Protein AF-A0A8X6KD76-F1 (afdb_monomer_lite)

Sequence (137 aa):
MDTLKSLRIKLSDIRNEYYEVVVNDSDLEPLELEILDLADDCEDIQVIKNIISKIDLKNNDVTSCGNSFNNIKLSRFNGSYHDWFNFKEQFISLIDSNDSLTDSQKLYYLKSTLTGIAKDVITIDDSYTSLFESLKK

Organism: Trichonephila clavata (NCBI:txid2740835)

Structure (mmCIF, N/CA/C/O backbone):
data_AF-A0A8X6KD76-F1
#
_entry.id   AF-A0A8X6KD76-F1
#
loop_
_atom_site.group_PDB
_atom_site.id
_atom_site.type_symbol
_atom_site.label_atom_id
_atom_site.label_alt_id
_atom_site.label_comp_id
_atom_site.label_asym_id
_atom_site.label_entity_id
_atom_site.label_seq_id
_atom_site.pdbx_PDB_ins_code
_atom_site.Cartn_x
_atom_site.Cartn_y
_atom_site.Cartn_z
_atom_site.occupancy
_atom_site.B_iso_or_equiv
_atom_site.auth_seq_id
_atom_site.auth_comp_id
_atom_site.auth_asym_id
_atom_site.auth_atom_id
_atom_site.pdbx_PDB_model_num
ATOM 1 N N . MET A 1 1 ? 45.458 -9.965 -16.831 1.00 59.38 1 MET A N 1
ATOM 2 C CA . MET A 1 1 ? 44.133 -9.633 -17.412 1.00 59.38 1 MET A CA 1
ATOM 3 C C . MET A 1 1 ? 43.092 -10.711 -17.078 1.00 59.38 1 MET A C 1
ATOM 5 O O . MET A 1 1 ? 41.900 -10.428 -17.061 1.00 59.38 1 MET A O 1
ATOM 9 N N . ASP A 1 2 ? 43.534 -11.932 -16.772 1.00 73.06 2 ASP A N 1
ATOM 10 C CA . ASP A 1 2 ? 42.686 -13.125 -16.617 1.00 73.06 2 ASP A CA 1
ATOM 11 C C . ASP A 1 2 ? 41.900 -13.183 -15.304 1.00 73.06 2 ASP A C 1
ATOM 13 O O . ASP A 1 2 ? 40.806 -13.736 -15.258 1.00 73.06 2 ASP A O 1
ATOM 17 N N . THR A 1 3 ? 42.392 -12.527 -14.253 1.00 84.19 3 THR A N 1
ATOM 18 C CA . THR A 1 3 ? 41.715 -12.447 -12.950 1.00 84.19 3 THR A CA 1
ATOM 19 C C . THR A 1 3 ? 40.410 -11.657 -13.017 1.00 84.19 3 THR A C 1
ATOM 21 O O . THR A 1 3 ? 39.410 -12.082 -12.453 1.00 84.19 3 THR A O 1
ATOM 24 N N . LEU A 1 4 ? 40.387 -10.550 -13.763 1.00 81.12 4 LEU A N 1
ATOM 25 C CA . LEU A 1 4 ? 39.195 -9.720 -13.977 1.00 81.12 4 LEU A CA 1
ATOM 26 C C . LEU A 1 4 ? 38.137 -10.440 -14.817 1.00 81.12 4 LEU A C 1
ATOM 28 O O . LEU A 1 4 ? 36.948 -10.367 -14.514 1.00 81.12 4 LEU A O 1
ATOM 32 N N . LYS A 1 5 ? 38.569 -11.174 -15.849 1.00 84.38 5 LYS A N 1
ATOM 33 C CA . LYS A 1 5 ? 37.673 -12.022 -16.648 1.00 84.38 5 LYS A CA 1
ATOM 34 C C . LYS A 1 5 ? 37.091 -13.152 -15.799 1.00 84.38 5 LYS A C 1
ATOM 36 O O . LYS A 1 5 ? 35.888 -13.372 -15.843 1.00 84.38 5 LYS A O 1
ATOM 41 N N . SER A 1 6 ? 37.920 -13.801 -14.979 1.00 84.56 6 SER A N 1
ATOM 42 C CA . SER A 1 6 ? 37.476 -14.852 -14.058 1.00 84.56 6 SER A CA 1
ATOM 43 C C . SER A 1 6 ? 36.507 -14.318 -13.000 1.00 84.56 6 SER A C 1
ATOM 45 O O . SER A 1 6 ? 35.489 -14.949 -12.734 1.00 84.56 6 SER A O 1
ATOM 47 N N . LEU A 1 7 ? 36.761 -13.123 -12.454 1.00 89.56 7 LEU A N 1
ATOM 48 C CA . LEU A 1 7 ? 35.858 -12.472 -11.506 1.00 89.56 7 LEU A CA 1
ATOM 49 C C . LEU A 1 7 ? 34.509 -12.132 -12.154 1.00 89.56 7 LEU A C 1
ATOM 51 O O . LEU A 1 7 ? 33.468 -12.351 -11.549 1.00 89.56 7 LEU A O 1
ATOM 55 N N . ARG A 1 8 ? 34.515 -11.640 -13.400 1.00 88.12 8 ARG A N 1
ATOM 56 C CA . ARG A 1 8 ? 33.290 -11.310 -14.141 1.00 88.12 8 ARG A CA 1
ATOM 57 C C . ARG A 1 8 ? 32.425 -12.538 -14.410 1.00 88.12 8 ARG A C 1
ATOM 59 O O . ARG A 1 8 ? 31.207 -12.438 -14.326 1.00 88.12 8 ARG A O 1
ATOM 66 N N . ILE A 1 9 ? 33.055 -13.667 -14.726 1.00 91.31 9 ILE A N 1
ATOM 67 C CA . ILE A 1 9 ? 32.366 -14.947 -14.917 1.00 91.31 9 ILE A CA 1
ATOM 68 C C . ILE A 1 9 ? 31.749 -15.389 -13.588 1.00 91.31 9 ILE A C 1
ATOM 70 O O . ILE A 1 9 ? 30.537 -15.525 -13.516 1.00 91.31 9 ILE A O 1
ATOM 74 N N . LYS A 1 10 ? 32.539 -15.431 -12.506 1.00 92.50 10 LYS A N 1
ATOM 75 C CA . LYS A 1 10 ? 32.039 -15.788 -11.166 1.00 92.50 10 LYS A CA 1
ATOM 76 C C . LYS A 1 10 ? 30.888 -14.897 -10.693 1.00 92.50 10 LYS A C 1
ATOM 78 O O . LYS A 1 10 ? 29.940 -15.393 -10.103 1.00 92.50 10 LYS A O 1
ATOM 83 N N . LEU A 1 11 ? 30.947 -13.592 -10.960 1.00 88.69 11 LEU A N 1
ATOM 84 C CA . LEU A 1 11 ? 29.856 -12.666 -10.638 1.00 88.69 11 LEU A CA 1
ATOM 85 C C . LEU A 1 11 ? 28.606 -12.917 -11.488 1.00 88.69 11 LEU A C 1
ATOM 87 O O . LEU A 1 11 ? 27.498 -12.759 -10.989 1.00 88.69 11 LEU A O 1
ATOM 91 N N . SER A 1 12 ? 28.768 -13.298 -12.757 1.00 81.69 12 SER A N 1
ATOM 92 C CA . SER A 1 12 ? 27.639 -13.670 -13.614 1.00 81.69 12 SER A CA 1
ATOM 93 C C . SER A 1 12 ? 26.988 -14.968 -13.148 1.00 81.69 12 SER A C 1
ATOM 95 O O . SER A 1 12 ? 25.765 -15.058 -13.172 1.00 81.69 12 SER A O 1
ATOM 97 N N . ASP A 1 13 ? 27.794 -15.933 -12.710 1.00 88.25 13 ASP A N 1
ATOM 98 C CA . ASP A 1 13 ? 27.322 -17.226 -12.222 1.00 88.25 13 ASP A CA 1
ATOM 99 C C . ASP A 1 13 ? 26.544 -17.052 -10.911 1.00 88.25 13 ASP A C 1
ATOM 101 O O . ASP A 1 13 ? 25.395 -17.471 -10.834 1.00 88.25 13 ASP A O 1
ATOM 105 N N . ILE A 1 14 ? 27.101 -16.314 -9.940 1.00 86.38 14 ILE A N 1
ATOM 106 C CA . ILE A 1 14 ? 26.426 -15.996 -8.666 1.00 86.38 14 ILE A CA 1
ATOM 107 C C . ILE A 1 14 ? 25.131 -15.216 -8.903 1.00 86.38 14 ILE A C 1
ATOM 109 O O . ILE A 1 14 ? 24.117 -15.467 -8.261 1.00 86.38 14 ILE A O 1
ATOM 113 N N . ARG A 1 15 ? 25.145 -14.248 -9.827 1.00 80.44 15 ARG A N 1
ATOM 114 C CA . ARG A 1 15 ? 23.943 -13.479 -10.162 1.00 80.44 15 ARG A CA 1
ATOM 115 C C . ARG A 1 15 ? 22.849 -14.390 -10.717 1.00 80.44 15 ARG A C 1
ATOM 117 O O . ARG A 1 15 ? 21.693 -14.223 -10.356 1.00 80.44 15 ARG A O 1
ATOM 124 N N . ASN A 1 16 ? 23.203 -15.318 -11.600 1.00 77.62 16 ASN A N 1
ATOM 125 C CA . ASN A 1 16 ? 22.235 -16.250 -12.168 1.00 77.62 16 ASN A CA 1
ATOM 126 C C . ASN A 1 16 ? 21.720 -17.232 -11.106 1.00 77.62 16 ASN A C 1
ATOM 128 O O . ASN A 1 16 ? 20.524 -17.480 -11.062 1.00 77.62 16 ASN A O 1
ATOM 132 N N . GLU A 1 17 ? 22.587 -17.709 -10.212 1.00 79.19 17 GLU A N 1
ATOM 133 C CA . GLU A 1 17 ? 22.210 -18.540 -9.063 1.00 79.19 17 GLU A CA 1
ATOM 134 C C . GLU A 1 17 ? 21.237 -17.809 -8.123 1.00 79.19 17 GLU A C 1
ATOM 136 O O . GLU A 1 17 ? 20.232 -18.381 -7.717 1.00 79.19 17 GLU A O 1
ATOM 141 N N . TYR A 1 18 ? 21.461 -16.520 -7.850 1.00 68.25 18 TYR A N 1
ATOM 142 C CA . TYR A 1 18 ? 20.531 -15.691 -7.077 1.00 68.25 18 TYR A CA 1
ATOM 143 C C . TYR A 1 18 ? 19.152 -15.582 -7.746 1.00 68.25 18 TYR A C 1
ATOM 145 O O . TYR A 1 18 ? 18.136 -15.717 -7.071 1.00 68.25 18 TYR A O 1
ATOM 153 N N . TYR A 1 19 ? 19.096 -15.377 -9.067 1.00 60.91 19 TYR A N 1
ATOM 154 C CA . TYR A 1 19 ? 17.817 -15.311 -9.782 1.00 60.91 19 TYR A CA 1
ATOM 155 C C . TYR A 1 19 ? 17.102 -16.664 -9.838 1.00 60.91 19 TYR A C 1
ATOM 157 O O . TYR A 1 19 ? 15.888 -16.698 -9.701 1.00 60.91 19 TYR A O 1
ATOM 165 N N . GLU A 1 20 ? 17.828 -17.772 -9.983 1.00 60.75 20 GLU A N 1
ATOM 166 C CA . GLU A 1 20 ? 17.245 -19.118 -9.921 1.00 60.75 20 GLU A CA 1
ATOM 167 C C . GLU A 1 20 ? 16.693 -19.425 -8.518 1.00 60.75 20 GLU A C 1
ATOM 169 O O . GLU A 1 20 ? 15.599 -19.964 -8.401 1.00 60.75 20 GLU A O 1
ATOM 174 N N . VAL A 1 21 ? 17.391 -19.044 -7.442 1.00 60.78 21 VAL A N 1
ATOM 175 C CA . VAL A 1 21 ? 16.929 -19.280 -6.060 1.00 60.78 21 VAL A CA 1
ATOM 176 C C . VAL A 1 21 ? 15.710 -18.424 -5.703 1.00 60.78 21 VAL A C 1
ATOM 178 O O . VAL A 1 21 ? 14.801 -18.923 -5.056 1.00 60.78 21 VAL A O 1
ATOM 181 N N . VAL A 1 22 ? 15.647 -17.165 -6.150 1.00 58.12 22 VAL A N 1
ATOM 182 C CA . VAL A 1 22 ? 14.508 -16.267 -5.865 1.00 58.12 22 VAL A CA 1
ATOM 183 C C . VAL A 1 22 ? 13.262 -16.623 -6.689 1.00 58.12 22 VAL A C 1
ATOM 185 O O . VAL A 1 22 ? 12.149 -16.327 -6.268 1.00 58.12 22 VAL A O 1
ATOM 188 N N . VAL A 1 23 ? 13.425 -17.255 -7.857 1.00 55.75 23 VAL A N 1
ATOM 189 C CA . VAL A 1 23 ? 12.306 -17.619 -8.749 1.00 55.75 23 VAL A CA 1
ATOM 190 C C . VAL A 1 23 ? 11.763 -19.030 -8.470 1.00 55.75 23 VAL A C 1
ATOM 192 O O . VAL A 1 23 ? 10.623 -19.314 -8.818 1.00 55.75 23 VAL A O 1
ATOM 195 N N . ASN A 1 24 ? 12.533 -19.909 -7.817 1.00 50.16 24 ASN A N 1
ATOM 196 C CA . ASN A 1 24 ? 12.141 -21.300 -7.549 1.00 50.16 24 ASN A CA 1
ATOM 197 C C . ASN A 1 24 ? 11.609 -21.566 -6.127 1.00 50.16 24 ASN A C 1
ATOM 199 O O . ASN A 1 24 ? 11.528 -22.734 -5.739 1.00 50.16 24 ASN A O 1
ATOM 203 N N . ASP A 1 25 ? 11.179 -20.554 -5.366 1.00 56.06 25 ASP A N 1
ATOM 204 C CA . ASP A 1 25 ? 10.256 -20.804 -4.250 1.00 56.06 25 ASP A CA 1
ATOM 205 C C . ASP A 1 25 ? 8.898 -21.234 -4.847 1.00 56.06 25 ASP A C 1
ATOM 207 O O . ASP A 1 25 ? 7.931 -20.481 -4.883 1.00 56.06 25 ASP A O 1
ATOM 211 N N . SER A 1 26 ? 8.814 -22.475 -5.348 1.00 56.78 26 SER A N 1
ATOM 212 C CA . SER A 1 26 ? 7.565 -23.127 -5.784 1.00 56.78 26 SER A CA 1
ATOM 213 C C . SER A 1 26 ? 6.515 -23.187 -4.669 1.00 56.78 26 SER A C 1
ATOM 215 O O . SER A 1 26 ? 5.353 -23.479 -4.935 1.00 56.78 26 SER A O 1
ATOM 217 N N . ASP A 1 27 ? 6.918 -22.894 -3.434 1.00 57.62 27 ASP A N 1
ATOM 218 C CA . ASP A 1 27 ? 6.046 -22.768 -2.273 1.00 57.62 27 ASP A CA 1
ATOM 219 C C . ASP A 1 27 ? 5.387 -21.377 -2.171 1.00 57.62 27 ASP A C 1
ATOM 221 O O . ASP A 1 27 ? 4.404 -21.230 -1.448 1.00 57.62 27 ASP A O 1
ATOM 225 N N . LEU A 1 28 ? 5.867 -20.365 -2.908 1.00 59.66 28 LEU A N 1
ATOM 226 C CA . LEU A 1 28 ? 5.324 -19.002 -2.879 1.00 59.66 28 LEU A CA 1
ATOM 227 C C . LEU A 1 28 ? 4.099 -18.826 -3.778 1.00 59.66 28 LEU A C 1
ATOM 229 O O . LEU A 1 28 ? 3.147 -18.190 -3.347 1.00 59.66 28 LEU A O 1
ATOM 233 N N . GLU A 1 29 ? 4.075 -19.403 -4.984 1.00 61.94 29 GLU A N 1
ATOM 234 C CA . GLU A 1 29 ? 2.907 -19.313 -5.884 1.00 61.94 29 GLU A CA 1
ATOM 235 C C . GLU A 1 29 ? 1.604 -19.838 -5.234 1.00 61.94 29 GLU A C 1
ATOM 237 O O . GLU A 1 29 ? 0.574 -19.165 -5.330 1.00 61.94 29 GLU A O 1
ATOM 242 N N . PRO A 1 30 ? 1.605 -20.988 -4.524 1.00 69.88 30 PRO A N 1
ATOM 243 C CA . PRO A 1 30 ? 0.433 -21.462 -3.790 1.00 69.88 30 PRO A CA 1
ATOM 244 C C . PRO A 1 30 ? 0.045 -20.545 -2.626 1.00 69.88 30 PRO A C 1
ATOM 246 O O . PRO A 1 30 ? -1.141 -20.324 -2.401 1.00 69.88 30 PRO A O 1
ATOM 249 N N . LEU A 1 31 ? 1.030 -19.994 -1.908 1.00 71.62 31 LEU A N 1
ATOM 250 C CA . LEU A 1 31 ? 0.804 -19.044 -0.815 1.00 71.62 31 LEU A CA 1
ATOM 251 C C . LEU A 1 31 ? 0.271 -17.699 -1.329 1.00 71.62 31 LEU A C 1
ATOM 253 O O . LEU A 1 31 ? -0.556 -17.086 -0.667 1.00 71.62 31 LEU A O 1
ATOM 257 N N . GLU A 1 32 ? 0.699 -17.238 -2.505 1.00 67.44 32 GLU A N 1
ATOM 258 C CA . GLU A 1 32 ? 0.174 -16.032 -3.151 1.00 67.44 32 GLU A CA 1
ATOM 259 C C . GLU A 1 32 ? -1.287 -16.214 -3.573 1.00 67.44 32 GLU A C 1
ATOM 261 O O . GLU A 1 32 ? -2.093 -15.301 -3.381 1.00 67.44 32 GLU A O 1
ATOM 266 N N . LEU A 1 33 ? -1.646 -17.397 -4.085 1.00 70.12 33 LEU A N 1
ATOM 267 C CA . LEU A 1 33 ? -3.037 -17.762 -4.362 1.00 70.12 33 LEU A CA 1
ATOM 268 C C . LEU A 1 33 ? -3.868 -17.873 -3.073 1.00 70.12 33 LEU A C 1
ATOM 270 O O . LEU A 1 33 ? -4.978 -17.353 -3.028 1.00 70.12 33 LEU A O 1
ATOM 274 N N . GLU A 1 34 ? -3.322 -18.454 -2.002 1.00 76.88 34 GLU A N 1
ATOM 275 C CA . GLU A 1 34 ? -3.988 -18.523 -0.693 1.00 76.88 34 GLU A CA 1
ATOM 276 C C . GLU A 1 34 ? -4.182 -17.128 -0.072 1.00 76.88 34 GLU A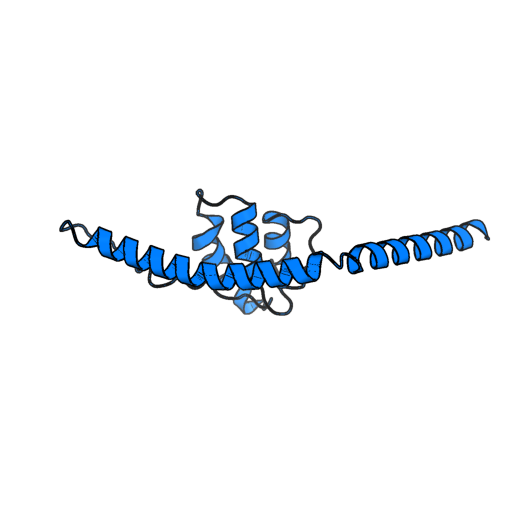 C 1
ATOM 278 O O . GLU A 1 34 ? -5.233 -16.835 0.491 1.00 76.88 34 GLU A O 1
ATOM 283 N N . ILE A 1 35 ? -3.209 -16.224 -0.223 1.00 78.12 35 ILE A N 1
ATOM 284 C CA . ILE A 1 35 ? -3.325 -14.822 0.205 1.00 78.12 35 ILE A CA 1
ATOM 285 C C . ILE A 1 35 ? -4.399 -14.085 -0.606 1.00 78.12 35 ILE A C 1
ATOM 287 O O . ILE A 1 35 ? -5.116 -13.263 -0.036 1.00 78.12 35 ILE A O 1
ATOM 291 N N . LEU A 1 36 ? -4.520 -14.359 -1.910 1.00 68.69 36 LEU A N 1
ATOM 292 C CA . LEU A 1 36 ? -5.566 -13.793 -2.768 1.00 68.69 36 LEU A CA 1
ATOM 293 C C . LEU A 1 36 ? -6.963 -14.264 -2.342 1.00 68.69 36 LEU A C 1
ATOM 295 O O . LEU A 1 36 ? -7.843 -13.426 -2.153 1.00 68.69 36 LEU A O 1
ATOM 299 N N . ASP A 1 37 ? -7.139 -15.564 -2.109 1.00 74.44 37 ASP A N 1
ATOM 300 C CA . ASP A 1 37 ? -8.417 -16.135 -1.669 1.00 74.44 37 ASP A CA 1
ATOM 301 C C . ASP A 1 37 ? -8.806 -15.632 -0.260 1.00 74.44 37 ASP A C 1
ATOM 303 O O . ASP A 1 37 ? -9.947 -15.235 -0.022 1.00 74.44 37 ASP A O 1
ATOM 307 N N . LEU A 1 38 ? -7.845 -15.542 0.670 1.00 73.56 38 LEU A N 1
ATOM 308 C CA . LEU A 1 38 ? -8.065 -14.972 2.009 1.00 73.56 38 LEU A CA 1
ATOM 309 C C . LEU A 1 38 ? -8.358 -13.462 1.981 1.00 73.56 38 LEU A C 1
ATOM 311 O O . LEU A 1 38 ? -9.024 -12.942 2.884 1.00 73.56 38 LEU A O 1
ATOM 315 N N . ALA A 1 39 ? -7.840 -12.733 0.989 1.00 69.88 39 ALA A N 1
ATOM 316 C CA . ALA A 1 39 ? -8.123 -11.311 0.820 1.00 69.88 39 ALA A CA 1
ATOM 317 C C . ALA A 1 39 ? -9.564 -11.074 0.344 1.00 69.88 39 ALA A C 1
ATOM 319 O O . ALA A 1 39 ? -10.206 -10.149 0.849 1.00 69.88 39 ALA A O 1
ATOM 320 N N . ASP A 1 40 ? -10.080 -11.925 -0.547 1.00 66.25 40 ASP A N 1
ATOM 321 C CA . ASP A 1 40 ? -11.475 -11.878 -1.000 1.00 66.25 40 ASP A CA 1
ATOM 322 C C . ASP A 1 40 ? -12.452 -12.166 0.160 1.00 66.25 40 ASP A C 1
ATOM 324 O O . ASP A 1 40 ? -13.408 -11.412 0.359 1.00 66.25 40 ASP A O 1
ATOM 328 N N . ASP A 1 41 ? -12.156 -13.145 1.025 1.00 65.25 41 ASP A N 1
ATOM 329 C CA . ASP A 1 41 ? -12.947 -13.422 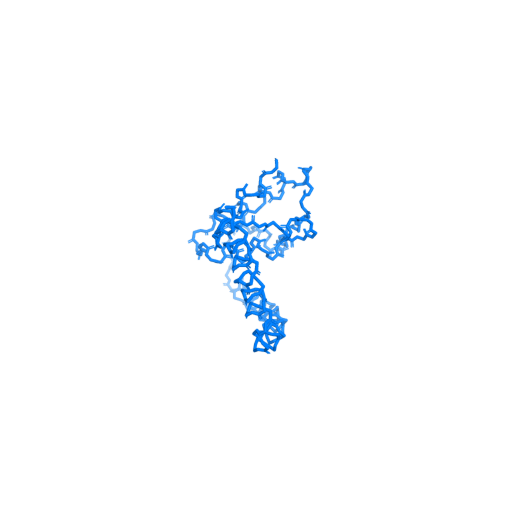2.240 1.00 65.25 41 ASP A CA 1
ATOM 330 C C . ASP A 1 41 ? -12.910 -12.261 3.266 1.00 65.25 41 ASP A C 1
ATOM 332 O O . ASP A 1 41 ? -13.846 -12.047 4.048 1.00 65.25 41 ASP A O 1
ATOM 336 N N . CYS A 1 42 ? -11.834 -11.465 3.285 1.00 73.31 42 CYS A N 1
ATOM 337 C CA . CYS A 1 42 ? -11.687 -10.319 4.188 1.00 73.31 42 CYS A CA 1
ATOM 338 C C . CYS A 1 42 ? -12.602 -9.139 3.805 1.00 73.31 42 CYS A C 1
ATOM 340 O O . CYS A 1 42 ? -13.040 -8.385 4.684 1.00 73.31 42 CYS A O 1
ATOM 342 N N . GLU A 1 43 ? -12.941 -8.989 2.521 1.00 70.75 43 GLU A N 1
ATOM 343 C CA . GLU A 1 43 ? -13.883 -7.972 2.032 1.00 70.75 43 GLU A CA 1
ATOM 344 C C . GLU A 1 43 ? -15.274 -8.181 2.666 1.00 70.75 43 GLU A C 1
ATOM 346 O O . GLU A 1 43 ? -15.873 -7.241 3.203 1.00 70.75 43 GLU A O 1
ATOM 351 N N . ASP A 1 44 ? -15.740 -9.433 2.727 1.00 73.62 44 ASP A N 1
ATOM 352 C CA . ASP A 1 44 ? -17.003 -9.807 3.373 1.00 73.62 44 ASP A CA 1
ATOM 353 C C . ASP A 1 44 ? -16.983 -9.526 4.885 1.00 73.62 44 ASP A C 1
ATOM 355 O O . ASP A 1 44 ? -17.956 -9.014 5.453 1.00 73.62 44 ASP A O 1
ATOM 359 N N . ILE A 1 45 ? -15.848 -9.759 5.554 1.00 77.62 45 ILE A N 1
ATOM 360 C CA . ILE A 1 45 ? -15.663 -9.421 6.974 1.00 77.62 45 ILE A CA 1
ATOM 361 C C . ILE A 1 45 ? -15.762 -7.902 7.201 1.00 77.62 45 ILE A C 1
ATOM 363 O O . ILE A 1 45 ? -16.382 -7.469 8.179 1.00 77.62 45 ILE A O 1
ATOM 367 N N . GLN A 1 46 ? -15.206 -7.071 6.310 1.00 67.19 46 GLN A N 1
ATOM 368 C CA . GLN A 1 46 ? -15.333 -5.606 6.393 1.00 67.19 46 GLN A CA 1
ATOM 369 C C . GLN A 1 46 ? -16.785 -5.149 6.213 1.00 67.19 46 GLN A C 1
ATOM 371 O O . GLN A 1 46 ? -17.252 -4.257 6.932 1.00 67.19 46 GLN A O 1
ATOM 376 N N . VAL A 1 47 ? -17.528 -5.786 5.304 1.00 77.25 47 VAL A N 1
ATOM 377 C CA . VAL A 1 47 ? -18.962 -5.533 5.109 1.00 77.25 47 VAL A CA 1
ATOM 378 C C . VAL A 1 47 ? -19.747 -5.880 6.374 1.00 77.25 47 VAL A C 1
ATOM 380 O O . VAL A 1 47 ? -20.521 -5.049 6.858 1.00 77.25 47 VAL A O 1
ATOM 383 N N . ILE A 1 48 ? -19.507 -7.053 6.966 1.00 80.62 48 ILE A N 1
ATOM 384 C CA . ILE A 1 48 ? -20.157 -7.489 8.211 1.00 80.62 48 ILE A CA 1
ATOM 385 C C . ILE A 1 48 ? -19.823 -6.535 9.362 1.00 80.62 48 ILE A C 1
ATOM 387 O O . ILE A 1 48 ? -20.721 -6.092 10.078 1.00 80.62 48 ILE A O 1
ATOM 391 N N . LYS A 1 49 ? -18.555 -6.139 9.508 1.00 78.31 49 LYS A N 1
ATOM 392 C CA . LYS A 1 49 ? -18.110 -5.174 10.522 1.00 78.31 49 LYS A CA 1
ATOM 393 C C . LYS A 1 49 ? -18.815 -3.820 10.386 1.00 78.31 49 LYS A C 1
ATOM 395 O O . LYS A 1 49 ? -19.218 -3.239 11.392 1.00 78.31 49 LYS A O 1
ATOM 400 N N . ASN A 1 50 ? -19.014 -3.340 9.157 1.00 72.75 50 ASN A N 1
ATOM 401 C CA . ASN A 1 50 ? -19.746 -2.102 8.873 1.00 72.75 50 ASN A CA 1
ATOM 402 C C . ASN A 1 50 ? -21.257 -2.232 9.144 1.00 72.75 50 ASN A C 1
ATOM 404 O O . ASN A 1 50 ? -21.923 -1.270 9.517 1.00 72.75 50 ASN A O 1
ATOM 408 N N . IL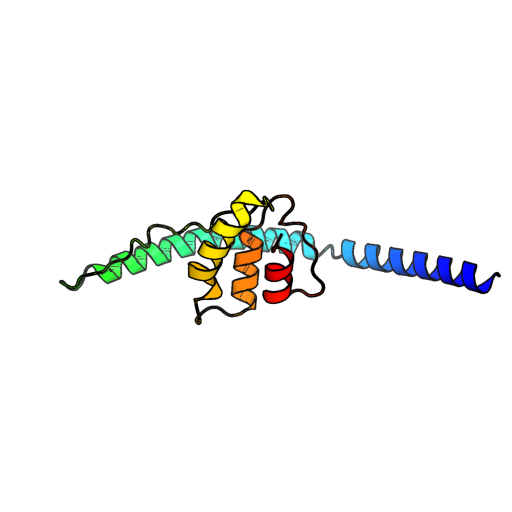E A 1 51 ? -21.829 -3.421 8.957 1.00 81.25 51 ILE A N 1
ATOM 409 C CA . ILE A 1 51 ? -23.226 -3.688 9.316 1.00 81.25 51 ILE A CA 1
ATOM 410 C C . ILE A 1 51 ? -23.383 -3.716 10.843 1.00 81.25 51 ILE A C 1
ATOM 412 O O . ILE A 1 51 ? -24.300 -3.085 11.363 1.00 81.25 51 ILE A O 1
ATOM 416 N N . ILE A 1 52 ? -22.466 -4.367 11.566 1.00 82.12 52 ILE A N 1
ATOM 417 C CA . ILE A 1 52 ? -22.456 -4.414 13.036 1.00 82.12 52 ILE A CA 1
ATOM 418 C C . ILE A 1 52 ? -22.316 -3.004 13.626 1.00 82.12 52 ILE A C 1
ATOM 420 O O . ILE A 1 52 ? -23.101 -2.636 14.497 1.00 82.12 52 ILE A O 1
ATOM 424 N N . SER A 1 53 ? -21.401 -2.177 13.104 1.00 73.19 53 SER A N 1
ATOM 425 C CA . SER A 1 53 ? -21.241 -0.792 13.573 1.00 73.19 53 SER A CA 1
ATOM 426 C C . SER A 1 53 ? -22.497 0.055 13.339 1.00 73.19 53 SER A C 1
ATOM 428 O O . SER A 1 53 ? -22.869 0.857 14.188 1.00 73.19 53 SER A O 1
ATOM 430 N N . LYS A 1 54 ? -23.211 -0.157 12.226 1.00 73.81 54 LYS A N 1
ATOM 431 C CA . LYS A 1 54 ? -24.492 0.516 11.945 1.00 73.81 54 LYS A CA 1
ATOM 432 C C . LYS A 1 54 ? -25.641 0.048 12.839 1.00 73.81 54 LYS A C 1
ATOM 434 O O . LYS A 1 54 ? -26.581 0.814 13.046 1.00 73.81 54 LYS A O 1
ATOM 439 N N . ILE A 1 55 ? -25.597 -1.186 13.338 1.00 76.94 55 ILE A N 1
ATOM 440 C CA . ILE A 1 55 ? -26.597 -1.716 14.274 1.00 76.94 55 ILE A CA 1
ATOM 441 C C . ILE A 1 55 ? -26.382 -1.121 15.673 1.00 76.94 55 ILE A C 1
ATOM 443 O O . ILE A 1 55 ? -27.356 -0.721 16.308 1.00 76.94 55 ILE A O 1
ATOM 447 N N . ASP A 1 56 ? -25.128 -0.974 16.108 1.00 63.84 56 ASP A N 1
ATOM 448 C CA . ASP A 1 56 ? -24.781 -0.424 17.428 1.00 63.84 56 ASP A CA 1
ATOM 449 C C . ASP A 1 56 ? -25.114 1.081 17.565 1.00 63.84 56 ASP A C 1
ATOM 451 O O . ASP A 1 56 ? -25.361 1.589 18.655 1.00 63.84 56 ASP A O 1
ATOM 455 N N . LEU A 1 57 ? -25.214 1.804 16.441 1.00 54.47 57 LEU A N 1
ATOM 456 C CA . LEU A 1 57 ? -25.494 3.248 16.399 1.00 54.47 57 LEU A CA 1
ATOM 457 C C . LEU A 1 57 ? -26.981 3.636 16.511 1.00 54.47 57 LEU A C 1
ATOM 459 O O . LEU A 1 57 ? -27.296 4.823 16.554 1.00 54.47 57 LEU A O 1
ATOM 463 N N . LYS A 1 58 ? -27.922 2.683 16.541 1.00 58.00 58 LYS A N 1
ATOM 464 C CA . LYS A 1 58 ? -29.367 2.995 16.598 1.00 58.00 58 LYS A CA 1
ATOM 465 C C . LYS A 1 58 ? -29.941 3.151 18.009 1.00 58.00 58 LYS A C 1
ATOM 467 O O . LYS A 1 58 ? -31.113 3.497 18.139 1.00 58.00 58 LYS A O 1
ATOM 472 N N . ASN A 1 59 ? -29.124 2.966 19.044 1.00 54.81 59 ASN A N 1
ATOM 473 C CA . ASN A 1 59 ? -29.506 3.177 20.436 1.00 54.81 59 ASN A CA 1
ATOM 474 C C . ASN A 1 59 ? -28.758 4.394 20.994 1.00 54.81 59 ASN A C 1
ATOM 476 O O . ASN A 1 59 ? -27.660 4.241 21.516 1.00 54.81 59 ASN A O 1
ATOM 480 N N . ASN A 1 60 ? -29.373 5.574 20.862 1.00 50.12 60 ASN A N 1
ATOM 481 C CA . ASN A 1 60 ? -29.220 6.815 21.646 1.00 50.12 60 ASN A CA 1
ATOM 482 C C . ASN A 1 60 ? -29.147 8.065 20.754 1.00 50.12 60 ASN A C 1
ATOM 484 O O . ASN A 1 60 ? -28.369 8.167 19.812 1.00 50.12 60 ASN A O 1
ATOM 488 N N . ASP A 1 61 ? -30.035 8.994 21.086 1.00 46.62 61 ASP A N 1
ATOM 489 C CA . ASP A 1 61 ? -30.369 10.229 20.389 1.00 46.62 61 ASP A CA 1
ATOM 490 C C . ASP A 1 61 ? -29.335 11.351 20.635 1.00 46.62 61 ASP A C 1
ATOM 492 O O . ASP A 1 61 ? -28.673 11.378 21.670 1.00 46.62 61 ASP A O 1
ATOM 496 N N . VAL A 1 62 ? -29.279 12.302 19.694 1.00 57.88 62 VAL A N 1
ATOM 497 C CA . VAL A 1 62 ? -28.623 13.627 19.741 1.00 57.88 62 VAL A CA 1
ATOM 498 C C . VAL A 1 62 ? -27.120 13.670 20.072 1.00 57.88 62 VAL A C 1
ATOM 500 O O . VAL A 1 62 ? -26.722 13.656 21.230 1.00 57.88 62 VAL A O 1
ATOM 503 N N . THR A 1 63 ? -26.283 13.922 19.054 1.00 38.72 63 THR A N 1
ATOM 504 C CA . THR A 1 63 ? -25.352 15.077 18.969 1.00 38.72 63 THR A CA 1
ATOM 505 C C . THR A 1 63 ? -24.748 15.150 17.556 1.00 38.72 63 THR A C 1
ATOM 507 O O . THR A 1 63 ? -24.420 14.145 16.936 1.00 38.72 63 THR A O 1
ATOM 510 N N . SER A 1 64 ? -24.664 16.377 17.045 1.00 53.75 64 SER A N 1
ATOM 511 C CA . SER A 1 64 ? -24.071 16.822 15.779 1.00 53.75 64 SER A CA 1
ATOM 512 C C . SER A 1 64 ? -22.710 16.190 15.418 1.00 53.75 64 SER A C 1
ATOM 514 O O . SER A 1 64 ? -21.919 15.872 16.300 1.00 53.75 64 SER A O 1
ATOM 516 N N . CYS A 1 65 ? -22.417 16.176 14.104 1.00 45.72 65 CYS A N 1
ATOM 517 C CA . CYS A 1 65 ? -21.125 15.890 13.442 1.00 45.72 65 CYS A CA 1
ATOM 518 C C . CYS A 1 65 ? -20.828 14.415 13.095 1.00 45.72 65 CYS A C 1
ATOM 520 O O . CYS A 1 65 ? -19.822 13.853 13.513 1.00 45.72 65 CYS A O 1
ATOM 522 N N . GLY A 1 66 ? -21.664 13.791 12.260 1.00 41.38 66 GLY A N 1
ATOM 523 C CA . GLY A 1 66 ? -21.359 12.499 11.636 1.00 41.38 66 GLY A CA 1
ATOM 524 C C . GLY A 1 66 ? -20.725 12.688 10.261 1.00 41.38 66 GLY A C 1
ATOM 525 O O . GLY A 1 66 ? -21.440 12.745 9.261 1.00 41.38 66 GLY A O 1
ATOM 526 N N . ASN A 1 67 ? -19.396 12.809 10.209 1.00 44.12 67 ASN A N 1
ATOM 527 C CA . ASN A 1 67 ? -18.633 12.713 8.966 1.00 44.12 67 ASN A CA 1
ATOM 528 C C . ASN A 1 67 ? -19.105 11.485 8.188 1.00 44.12 67 ASN A C 1
ATOM 530 O O . ASN A 1 67 ? -19.176 10.383 8.731 1.00 44.12 67 ASN A O 1
ATOM 534 N N . SER A 1 68 ? -19.450 11.699 6.922 1.00 41.28 68 SER A N 1
ATOM 535 C CA . SER A 1 68 ? -19.860 10.653 6.001 1.00 41.28 68 SER A CA 1
ATOM 536 C C . SER A 1 68 ? -18.701 9.671 5.800 1.00 41.28 68 SER A C 1
ATOM 538 O O . SER A 1 68 ? -17.928 9.788 4.857 1.00 41.28 68 SER A O 1
ATOM 540 N N . PHE A 1 69 ? -18.577 8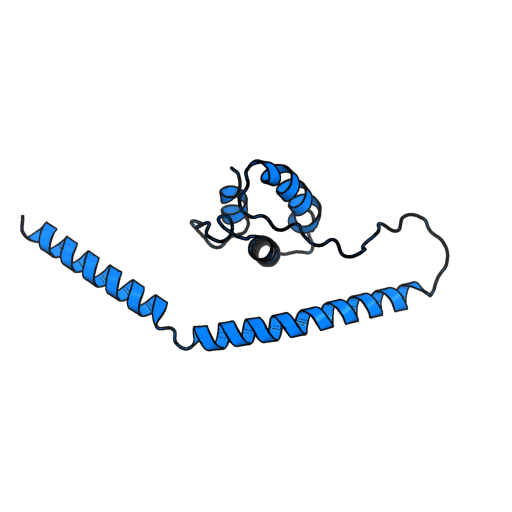.675 6.679 1.00 42.62 69 PHE A N 1
ATOM 541 C CA . PHE A 1 69 ? -17.771 7.474 6.453 1.00 42.62 69 PHE A CA 1
ATOM 542 C C . PHE A 1 69 ? -18.532 6.538 5.499 1.00 42.62 69 PHE A C 1
ATOM 544 O O . PHE A 1 69 ? -18.739 5.351 5.738 1.00 42.62 69 PHE A O 1
ATOM 551 N N . ASN A 1 70 ? -19.003 7.106 4.391 1.00 35.53 70 ASN A N 1
ATOM 552 C CA . ASN A 1 70 ? -19.464 6.354 3.245 1.00 35.53 70 ASN A CA 1
ATOM 553 C C . ASN A 1 70 ? -18.203 5.940 2.493 1.00 35.53 70 ASN A C 1
ATOM 555 O O . ASN A 1 70 ? -17.716 6.723 1.690 1.00 35.53 70 ASN A O 1
ATOM 559 N N . ASN A 1 71 ? -17.666 4.749 2.777 1.00 43.38 71 ASN A N 1
ATOM 560 C CA . ASN A 1 71 ? -16.686 4.061 1.930 1.00 43.38 71 ASN A CA 1
ATOM 561 C C . ASN A 1 71 ? -15.650 5.006 1.298 1.00 43.38 71 ASN A C 1
ATOM 563 O O . ASN A 1 71 ? -15.698 5.235 0.086 1.00 43.38 71 ASN A O 1
ATOM 567 N N . ILE A 1 72 ? -14.746 5.581 2.095 1.00 53.06 72 ILE A N 1
ATOM 568 C CA . ILE A 1 72 ? -13.644 6.372 1.541 1.00 53.06 72 ILE A CA 1
ATOM 569 C C . ILE A 1 72 ? -12.712 5.389 0.821 1.00 53.06 72 ILE A C 1
ATOM 571 O O . ILE A 1 72 ? -11.765 4.863 1.396 1.00 53.06 72 ILE A O 1
ATOM 575 N N . LYS A 1 73 ? -13.049 5.054 -0.428 1.00 58.50 73 LYS A N 1
ATOM 576 C CA . LYS A 1 73 ? -12.201 4.260 -1.309 1.00 58.50 73 LYS A CA 1
ATOM 577 C C . LYS A 1 73 ? -10.944 5.082 -1.530 1.00 58.50 73 LYS A C 1
ATOM 579 O O . LYS A 1 73 ? -11.019 6.157 -2.121 1.00 58.50 73 LYS A O 1
ATOM 584 N N . LEU A 1 74 ? -9.815 4.584 -1.036 1.00 71.38 74 LEU A N 1
ATOM 585 C CA . LEU A 1 74 ? -8.519 5.162 -1.354 1.00 71.38 74 LEU A CA 1
ATOM 586 C C . LEU A 1 74 ? -8.387 5.255 -2.877 1.00 71.38 74 LEU A C 1
ATOM 588 O O . LEU A 1 74 ? -8.590 4.272 -3.597 1.00 71.38 74 LEU A O 1
ATOM 592 N N . SER A 1 75 ? -8.085 6.456 -3.360 1.00 77.69 75 SER A N 1
ATOM 593 C CA . SER A 1 75 ? -7.843 6.692 -4.777 1.00 77.69 75 SER A CA 1
ATOM 594 C C . SER A 1 75 ? -6.644 5.860 -5.226 1.00 77.69 75 SER A C 1
ATOM 596 O O . SER A 1 75 ? -5.598 5.869 -4.579 1.00 77.69 75 SER A O 1
ATOM 598 N N . ARG A 1 76 ? -6.785 5.134 -6.339 1.00 86.94 76 ARG A N 1
ATOM 599 C CA . ARG A 1 76 ? -5.662 4.407 -6.941 1.00 86.94 76 ARG A CA 1
ATOM 600 C C . ARG A 1 76 ? -4.685 5.397 -7.565 1.00 86.94 76 ARG A C 1
ATOM 602 O O . ARG A 1 76 ? -5.107 6.349 -8.219 1.00 86.94 76 ARG A O 1
ATOM 609 N N . PHE A 1 77 ? -3.394 5.137 -7.417 1.00 90.69 77 PHE A N 1
ATOM 610 C CA . PHE A 1 77 ? -2.332 5.939 -8.004 1.00 90.69 77 PHE A CA 1
ATOM 611 C C . PHE A 1 77 ? -1.587 5.133 -9.055 1.00 90.69 77 PHE A C 1
ATOM 613 O O . PHE A 1 77 ? -1.066 4.059 -8.770 1.00 90.69 77 PHE A O 1
ATOM 620 N N . ASN A 1 78 ? -1.539 5.638 -10.283 1.00 87.31 78 ASN A N 1
ATOM 621 C CA . ASN A 1 78 ? -0.865 4.961 -11.389 1.00 87.31 78 ASN A CA 1
ATOM 622 C C . ASN A 1 78 ? 0.554 5.486 -11.657 1.00 87.31 78 ASN A C 1
ATOM 624 O O . ASN A 1 78 ? 1.211 4.986 -12.564 1.00 87.31 78 ASN A O 1
ATOM 628 N N . GLY A 1 79 ? 1.014 6.508 -10.924 1.00 86.69 79 GLY A N 1
ATOM 629 C CA . GLY A 1 79 ? 2.295 7.183 -11.163 1.00 86.69 79 GLY A CA 1
ATOM 630 C C . GLY A 1 79 ? 2.208 8.444 -12.026 1.00 86.69 79 GLY A C 1
ATOM 631 O O . GLY A 1 79 ? 3.249 8.970 -12.435 1.00 86.69 79 GLY A O 1
ATOM 632 N N . SER A 1 80 ? 0.999 8.925 -12.324 1.00 88.25 80 SER A N 1
ATOM 633 C CA . SER A 1 80 ? 0.739 10.197 -13.005 1.00 88.25 80 SER A CA 1
ATOM 634 C C . SER A 1 80 ? 1.169 11.388 -12.147 1.00 88.25 80 SER A C 1
ATOM 636 O O . SER A 1 80 ? 0.756 11.527 -10.999 1.00 88.25 80 SER A O 1
ATOM 638 N N . TYR A 1 81 ? 1.973 12.286 -12.716 1.00 86.31 81 TYR A N 1
ATOM 639 C CA . TYR A 1 81 ? 2.436 13.487 -12.014 1.00 86.31 81 TYR A CA 1
ATOM 640 C C . TYR A 1 81 ? 1.278 14.410 -11.601 1.00 86.31 81 TYR A C 1
ATOM 642 O O . TYR A 1 81 ? 1.281 14.959 -10.504 1.00 86.31 81 TYR A O 1
ATOM 650 N N . HIS A 1 82 ? 0.262 14.554 -12.456 1.00 85.19 82 HIS A N 1
ATOM 651 C CA . HIS A 1 82 ? -0.879 15.437 -12.190 1.00 85.19 82 HIS A CA 1
ATOM 652 C C . HIS A 1 82 ? -1.751 14.948 -11.032 1.00 85.19 82 HIS A C 1
ATOM 654 O O . HIS A 1 82 ? -2.325 15.762 -10.312 1.00 85.19 82 HIS A O 1
ATOM 660 N N . ASP A 1 83 ? -1.793 13.634 -10.815 1.00 83.25 83 ASP A N 1
ATOM 661 C CA . ASP A 1 83 ? -2.632 13.021 -9.785 1.00 83.25 83 ASP A CA 1
ATOM 662 C C . ASP A 1 83 ? -1.891 12.849 -8.451 1.00 83.25 83 ASP A C 1
ATOM 664 O O . ASP A 1 83 ? -2.522 12.585 -7.428 1.00 83.25 83 ASP A O 1
ATOM 668 N N . TRP A 1 84 ? -0.564 13.037 -8.438 1.00 88.00 84 TRP A N 1
ATOM 669 C CA . TRP A 1 84 ? 0.279 12.820 -7.261 1.00 88.00 84 TRP A CA 1
ATOM 670 C C . TRP A 1 84 ? -0.130 13.683 -6.068 1.00 88.00 84 TRP A C 1
ATOM 672 O O . TRP A 1 84 ? -0.294 13.163 -4.969 1.00 88.00 84 TRP A O 1
ATOM 682 N N . PHE A 1 85 ? -0.317 14.991 -6.269 1.00 88.56 85 PHE A N 1
ATOM 683 C CA . PHE A 1 85 ? -0.652 15.906 -5.174 1.00 88.56 85 PHE A CA 1
ATOM 684 C C . PHE A 1 85 ? -1.974 15.516 -4.502 1.00 88.56 85 PHE A C 1
ATOM 686 O O . PHE A 1 85 ? -2.034 15.363 -3.285 1.00 88.56 85 PHE A O 1
ATOM 693 N N . ASN A 1 86 ? -3.001 15.264 -5.315 1.00 87.06 86 ASN A N 1
ATOM 694 C CA . ASN A 1 86 ? -4.321 14.864 -4.841 1.00 87.06 86 ASN A CA 1
ATOM 695 C C . ASN A 1 86 ? -4.288 13.499 -4.135 1.00 87.06 86 ASN A C 1
ATOM 697 O O . ASN A 1 86 ? -4.867 13.340 -3.062 1.00 87.06 86 ASN A O 1
ATOM 701 N N . PHE A 1 87 ? -3.576 12.521 -4.705 1.00 90.50 87 PHE A N 1
ATOM 702 C CA . PHE A 1 87 ? -3.371 11.222 -4.067 1.00 90.50 87 PHE A CA 1
ATOM 703 C C . PHE A 1 87 ? -2.667 11.366 -2.714 1.00 90.50 87 PHE A C 1
ATOM 705 O O . PHE A 1 87 ? -3.141 10.832 -1.715 1.00 90.50 87 PHE A O 1
ATOM 712 N N . LYS A 1 88 ? -1.567 12.123 -2.668 1.00 90.69 88 LYS A N 1
ATOM 713 C CA . LYS A 1 88 ? -0.757 12.329 -1.468 1.00 90.69 88 LYS A CA 1
ATOM 714 C C . LYS A 1 88 ? -1.565 12.970 -0.341 1.00 90.69 88 LYS A C 1
ATOM 716 O O . LYS A 1 88 ? -1.509 12.479 0.781 1.00 90.69 88 LYS A O 1
ATOM 721 N N . GLU A 1 89 ? -2.306 14.044 -0.615 1.00 89.12 89 GLU A N 1
ATOM 722 C CA . GLU A 1 89 ? -3.122 14.712 0.409 1.00 89.12 89 GLU A CA 1
ATOM 723 C C . GLU A 1 89 ? -4.202 13.783 0.974 1.00 89.12 89 GLU A C 1
ATOM 725 O O . GLU A 1 89 ? -4.361 13.687 2.193 1.00 89.12 89 GLU A O 1
ATOM 730 N N . GLN A 1 90 ? -4.891 13.036 0.105 1.00 88.75 90 GLN A N 1
ATOM 731 C CA . GLN A 1 90 ? -5.874 12.043 0.539 1.00 88.75 90 GLN A CA 1
ATOM 732 C C . GLN A 1 90 ? -5.227 10.931 1.371 1.00 88.75 90 GLN A C 1
ATOM 734 O O . GLN A 1 90 ? -5.735 10.584 2.435 1.00 88.75 90 GLN A O 1
ATOM 739 N N . PHE A 1 91 ? -4.092 10.391 0.919 1.00 90.50 91 PHE A N 1
ATOM 740 C CA . PHE A 1 91 ? -3.393 9.314 1.614 1.00 90.50 91 PHE A CA 1
ATOM 741 C C . PHE A 1 91 ? -2.910 9.761 2.999 1.00 90.50 91 PHE A C 1
ATOM 743 O O . PHE A 1 91 ? -3.096 9.043 3.982 1.00 90.50 91 PHE A O 1
ATOM 750 N N . ILE A 1 92 ? -2.370 10.980 3.105 1.00 90.12 92 ILE A N 1
ATOM 751 C CA . ILE A 1 92 ? -1.934 11.539 4.387 1.00 90.12 92 ILE A CA 1
ATOM 752 C C . ILE A 1 92 ? -3.117 11.700 5.339 1.00 90.12 92 ILE A C 1
ATOM 754 O O . ILE A 1 92 ? -3.043 11.269 6.488 1.00 90.12 92 ILE A O 1
ATOM 758 N N . SER A 1 93 ? -4.225 12.278 4.868 1.00 86.88 93 SER A N 1
ATOM 759 C CA . SER A 1 93 ? -5.397 12.530 5.711 1.00 86.88 93 SER A CA 1
ATOM 760 C C . SER A 1 93 ? -6.066 11.251 6.221 1.00 86.88 93 SER A C 1
ATOM 762 O O . SER A 1 93 ? -6.714 11.294 7.265 1.00 86.88 93 SER A O 1
ATOM 764 N N . LEU A 1 94 ? -5.969 10.143 5.482 1.00 85.06 94 LEU A N 1
ATOM 765 C CA . LEU A 1 94 ? -6.693 8.906 5.788 1.00 85.06 94 LEU A CA 1
ATOM 766 C C . LEU A 1 94 ? -5.827 7.854 6.484 1.00 85.06 94 LEU A C 1
ATOM 768 O O . LEU A 1 94 ? -6.328 7.127 7.341 1.00 85.06 94 LEU A O 1
ATOM 772 N N . ILE A 1 95 ? -4.552 7.756 6.103 1.00 87.56 95 ILE A N 1
ATOM 773 C CA . ILE A 1 95 ? -3.660 6.662 6.502 1.00 87.56 95 ILE A CA 1
ATOM 774 C C . ILE A 1 95 ? -2.488 7.180 7.332 1.00 87.56 95 ILE A C 1
ATOM 776 O O . ILE A 1 95 ? -2.255 6.677 8.428 1.00 87.56 95 ILE A O 1
ATOM 780 N N . ASP A 1 96 ? -1.769 8.195 6.848 1.00 86.44 96 ASP A N 1
ATOM 781 C CA . ASP A 1 96 ? -0.565 8.689 7.533 1.00 86.44 96 ASP A CA 1
ATOM 782 C C . ASP A 1 96 ? -0.889 9.336 8.885 1.00 86.44 96 ASP A C 1
ATOM 784 O O . ASP A 1 96 ? -0.240 9.028 9.883 1.00 86.44 96 ASP A O 1
ATOM 788 N N . SER A 1 97 ? -1.955 10.145 8.921 1.00 86.31 97 SER A N 1
ATOM 789 C CA . SER A 1 97 ? -2.447 10.855 10.114 1.00 86.31 97 SER A CA 1
ATOM 790 C C . SER A 1 97 ? -3.137 9.937 11.132 1.00 86.31 97 SER A C 1
ATOM 792 O O . SER A 1 97 ? -3.611 10.406 12.165 1.00 86.31 97 SER A O 1
ATOM 794 N N . ASN A 1 98 ? -3.270 8.643 10.827 1.00 83.94 98 ASN A N 1
ATOM 795 C CA . ASN A 1 98 ? -3.918 7.685 11.706 1.00 83.94 98 ASN A CA 1
ATOM 796 C C . ASN A 1 98 ? -2.878 6.975 12.587 1.00 83.94 98 ASN A C 1
ATOM 798 O O . ASN A 1 98 ? -2.252 6.001 12.168 1.00 83.94 98 ASN A O 1
ATOM 802 N N . ASP A 1 99 ? -2.753 7.434 13.833 1.00 85.50 99 ASP A N 1
ATOM 803 C CA . ASP A 1 99 ? -1.812 6.894 14.827 1.00 85.50 99 ASP A CA 1
ATOM 804 C C . ASP A 1 99 ? -2.130 5.456 15.277 1.00 85.50 99 ASP A C 1
ATOM 806 O O . ASP A 1 99 ? -1.300 4.804 15.908 1.00 85.50 99 ASP A O 1
ATOM 810 N N . SER A 1 100 ? -3.322 4.933 14.964 1.00 85.31 100 SER A N 1
ATOM 811 C CA . SER A 1 100 ? -3.667 3.533 15.255 1.00 85.31 100 SER A CA 1
ATOM 812 C C . SER A 1 100 ? -3.069 2.535 14.258 1.00 85.31 100 SER A C 1
ATOM 814 O O . SER A 1 100 ? -3.098 1.332 14.519 1.00 85.31 100 SER A O 1
ATOM 816 N N . LEU A 1 101 ? -2.538 3.017 13.127 1.00 83.62 101 LEU A N 1
ATOM 817 C CA . LEU A 1 101 ? -1.906 2.185 12.108 1.00 83.62 101 LEU A CA 1
ATOM 818 C C . LEU A 1 101 ? -0.394 2.133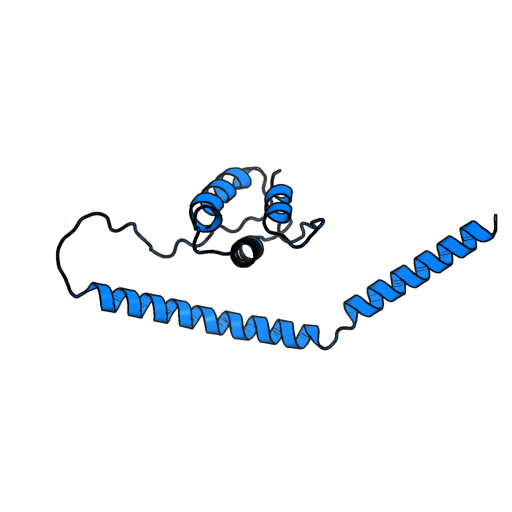 12.310 1.00 83.62 101 LEU A C 1
ATOM 820 O O . LEU A 1 101 ? 0.270 3.163 12.424 1.00 83.62 101 LEU A O 1
ATOM 824 N N . THR A 1 102 ? 0.161 0.926 12.278 1.00 88.94 102 THR A N 1
ATOM 825 C CA . THR A 1 102 ? 1.614 0.724 12.269 1.00 88.94 102 THR A CA 1
ATOM 826 C C . THR A 1 102 ? 2.203 1.027 10.893 1.00 88.94 102 THR A C 1
ATOM 828 O O . THR A 1 102 ? 1.506 0.956 9.878 1.00 88.94 102 THR A O 1
ATOM 831 N N . ASP A 1 103 ? 3.508 1.289 10.825 1.00 88.19 103 ASP A N 1
ATOM 832 C CA . ASP A 1 103 ? 4.198 1.547 9.553 1.00 88.19 103 ASP A CA 1
ATOM 833 C C . ASP A 1 103 ? 4.019 0.409 8.538 1.00 88.19 103 ASP A C 1
ATOM 835 O O . ASP A 1 103 ? 3.818 0.666 7.353 1.00 88.19 103 ASP A O 1
ATOM 839 N N . SER A 1 104 ? 3.998 -0.852 8.987 1.00 88.00 104 SER A N 1
ATOM 840 C CA . SER A 1 104 ? 3.723 -2.006 8.120 1.00 88.00 104 SER A CA 1
ATOM 841 C C . SER A 1 104 ? 2.306 -1.972 7.538 1.00 88.00 104 SER A C 1
ATOM 843 O O . SER A 1 104 ? 2.107 -2.301 6.370 1.00 88.00 104 SER A O 1
ATOM 845 N N . GLN A 1 105 ? 1.312 -1.546 8.323 1.00 85.19 105 GLN A N 1
ATOM 846 C CA . GLN A 1 105 ? -0.064 -1.397 7.844 1.00 85.19 105 GLN A CA 1
ATOM 847 C C . GLN A 1 105 ? -0.179 -0.224 6.867 1.00 85.19 105 GLN A C 1
ATOM 849 O O . GLN A 1 105 ? -0.806 -0.365 5.819 1.00 85.19 105 GLN A O 1
ATOM 854 N N . LYS A 1 106 ? 0.470 0.910 7.159 1.00 87.75 106 LYS A N 1
ATOM 855 C CA . LYS A 1 106 ? 0.538 2.062 6.244 1.00 87.75 106 LYS A CA 1
ATOM 856 C C . LYS A 1 106 ? 1.198 1.677 4.919 1.00 87.75 106 LYS A C 1
ATOM 858 O O . LYS A 1 106 ? 0.678 2.020 3.860 1.00 87.75 106 LYS A O 1
ATOM 863 N N . LEU A 1 107 ? 2.282 0.900 4.968 1.00 89.94 107 LEU A N 1
ATOM 864 C CA . LEU A 1 107 ? 2.945 0.347 3.787 1.00 89.94 107 LEU A CA 1
ATOM 865 C C . LEU A 1 107 ? 2.013 -0.561 2.978 1.00 89.94 107 LEU A C 1
ATOM 867 O O . LEU A 1 107 ? 1.955 -0.434 1.757 1.00 89.94 107 LEU A O 1
ATOM 871 N N . TYR A 1 108 ? 1.269 -1.448 3.639 1.00 88.44 108 TYR A N 1
ATOM 872 C CA . TYR A 1 108 ? 0.302 -2.321 2.974 1.00 88.44 108 TYR A CA 1
ATOM 873 C C . TYR A 1 108 ? -0.782 -1.517 2.240 1.00 88.44 108 TYR A C 1
ATOM 875 O O . TYR A 1 108 ? -1.029 -1.751 1.056 1.00 88.44 108 TYR A O 1
ATOM 883 N N . TYR A 1 109 ? -1.380 -0.521 2.904 1.00 89.75 109 TYR A N 1
ATOM 884 C CA . TYR A 1 109 ? -2.347 0.380 2.269 1.00 89.75 109 TYR A CA 1
ATOM 885 C C . TYR A 1 109 ? -1.734 1.168 1.114 1.00 89.75 109 TYR A C 1
ATOM 887 O O . TYR A 1 109 ? -2.381 1.354 0.089 1.00 89.75 109 TYR A O 1
ATOM 895 N N . LEU A 1 110 ? -0.485 1.616 1.250 1.00 90.75 110 LEU A N 1
ATOM 896 C CA . LEU A 1 110 ? 0.205 2.305 0.170 1.00 90.75 110 LEU A CA 1
ATOM 897 C C . LEU A 1 110 ? 0.312 1.376 -1.038 1.00 90.75 110 LEU A C 1
ATOM 899 O O . LEU A 1 110 ? -0.251 1.699 -2.080 1.00 90.75 110 LEU A O 1
ATOM 903 N N . LYS A 1 111 ? 0.905 0.186 -0.875 1.00 90.12 111 LYS A N 1
ATOM 904 C CA . LYS A 1 111 ? 1.074 -0.816 -1.942 1.00 90.12 111 LYS A CA 1
ATOM 905 C C . LYS A 1 111 ? -0.249 -1.195 -2.622 1.00 90.12 111 LYS A C 1
ATOM 907 O O . LYS A 1 111 ? -0.282 -1.279 -3.847 1.00 90.12 111 LYS A O 1
ATOM 912 N N . SER A 1 112 ? -1.340 -1.363 -1.871 1.00 86.19 112 SER A N 1
ATOM 913 C CA . SER A 1 112 ? -2.649 -1.741 -2.436 1.00 86.19 112 SER A CA 1
ATOM 914 C C . SER A 1 112 ? -3.307 -0.640 -3.280 1.00 86.19 112 SER A C 1
ATOM 916 O O . SER A 1 112 ? -4.148 -0.927 -4.135 1.00 86.19 112 SER A O 1
ATOM 918 N N . THR A 1 113 ? -2.904 0.619 -3.090 1.00 88.44 113 THR A N 1
ATOM 919 C CA . THR A 1 113 ? -3.385 1.755 -3.893 1.00 88.44 113 THR A CA 1
ATOM 920 C C . THR A 1 113 ? -2.551 2.013 -5.145 1.00 88.44 113 THR A C 1
ATOM 922 O O . THR A 1 113 ? -3.022 2.704 -6.052 1.00 88.44 113 THR A O 1
ATOM 925 N N . LEU A 1 114 ? -1.345 1.447 -5.242 1.00 91.19 114 LEU A N 1
ATOM 926 C CA . LEU A 1 114 ? -0.473 1.624 -6.400 1.00 91.19 114 LEU A CA 1
ATOM 927 C C . LEU A 1 114 ? -0.907 0.731 -7.561 1.00 91.19 114 LEU A C 1
ATOM 929 O O . LEU A 1 114 ? -1.240 -0.444 -7.421 1.00 91.19 114 LEU A O 1
ATOM 933 N N . THR A 1 115 ? -0.870 1.305 -8.752 1.00 88.81 115 THR A N 1
ATOM 934 C CA . THR A 1 115 ? -1.215 0.657 -10.016 1.00 88.81 115 THR A CA 1
ATOM 935 C C . THR A 1 115 ? -0.245 1.104 -11.105 1.00 88.81 115 THR A C 1
ATOM 937 O O . THR A 1 115 ? 0.499 2.068 -10.921 1.00 88.81 115 THR A O 1
ATOM 940 N N . GLY A 1 116 ? -0.239 0.416 -12.249 1.00 89.56 116 GLY A N 1
ATOM 941 C CA . GLY A 1 116 ? 0.613 0.779 -13.387 1.00 89.56 116 GLY A CA 1
ATOM 942 C C . GLY A 1 116 ? 2.078 0.984 -12.987 1.00 89.56 116 GLY A C 1
ATOM 943 O O . GLY A 1 116 ? 2.606 0.238 -12.170 1.00 89.56 116 GLY A O 1
ATOM 944 N N . ILE A 1 117 ? 2.698 2.054 -13.496 1.00 87.25 117 ILE A N 1
ATOM 945 C CA . ILE A 1 117 ? 4.121 2.347 -13.257 1.00 87.25 117 ILE A CA 1
ATOM 946 C C . ILE A 1 117 ? 4.451 2.667 -11.793 1.00 87.25 117 ILE A C 1
ATOM 948 O O . ILE A 1 117 ? 5.610 2.585 -11.408 1.00 87.25 117 ILE A O 1
ATOM 952 N N . ALA A 1 118 ? 3.465 3.059 -10.977 1.00 89.31 118 ALA A N 1
ATOM 953 C CA . ALA A 1 118 ? 3.689 3.279 -9.550 1.00 89.31 118 ALA A CA 1
ATOM 954 C C . ALA A 1 118 ? 3.810 1.965 -8.770 1.00 89.31 118 ALA A C 1
ATOM 956 O O . ALA A 1 118 ? 4.461 1.945 -7.731 1.00 89.31 118 ALA A O 1
ATOM 957 N N . LYS A 1 119 ? 3.203 0.877 -9.260 1.00 90.44 119 LYS A N 1
ATOM 958 C CA . LYS A 1 119 ? 3.304 -0.448 -8.634 1.00 90.44 119 LYS A CA 1
ATOM 959 C C . LYS A 1 119 ? 4.700 -1.054 -8.805 1.00 90.44 119 LYS A C 1
ATOM 961 O O . LYS A 1 119 ? 5.158 -1.768 -7.924 1.00 90.44 119 LYS A O 1
ATOM 966 N N . ASP A 1 120 ? 5.377 -0.706 -9.896 1.00 87.88 120 ASP A N 1
ATOM 967 C CA . ASP A 1 120 ? 6.702 -1.227 -10.255 1.00 87.88 120 ASP A CA 1
ATOM 968 C C . ASP A 1 120 ? 7.863 -0.413 -9.644 1.00 87.88 120 ASP A C 1
ATOM 970 O O . ASP A 1 120 ? 9.021 -0.574 -10.032 1.00 87.88 120 ASP A O 1
ATOM 974 N N . VAL A 1 121 ? 7.576 0.507 -8.714 1.00 88.00 121 VAL A N 1
ATOM 975 C CA . VAL A 1 121 ? 8.603 1.322 -8.050 1.00 88.00 121 VAL A CA 1
ATOM 976 C C . VAL A 1 121 ? 9.434 0.446 -7.114 1.00 88.00 121 VAL A C 1
ATOM 978 O O . VAL A 1 121 ? 8.914 -0.141 -6.169 1.00 88.00 121 VAL A O 1
ATOM 981 N N . ILE A 1 122 ? 10.744 0.399 -7.364 1.00 84.38 122 ILE A N 1
ATOM 982 C CA . ILE A 1 122 ? 11.715 -0.335 -6.548 1.00 84.38 122 ILE A CA 1
ATOM 983 C C . ILE A 1 122 ? 12.326 0.617 -5.516 1.00 84.38 122 ILE A C 1
ATOM 985 O O . ILE A 1 122 ? 12.838 1.680 -5.872 1.00 84.38 122 ILE A O 1
ATOM 989 N N . THR A 1 123 ? 12.305 0.215 -4.247 1.00 87.94 123 THR A N 1
ATOM 990 C CA . THR A 1 123 ? 12.894 0.948 -3.120 1.00 87.94 123 THR A CA 1
ATOM 991 C C . THR A 1 123 ? 14.152 0.257 -2.598 1.00 87.94 123 THR A C 1
ATOM 993 O O . THR A 1 123 ? 14.427 -0.899 -2.912 1.00 87.94 123 THR A O 1
ATOM 996 N N . ILE A 1 124 ? 14.944 0.985 -1.805 1.00 81.06 124 ILE A N 1
ATOM 997 C CA . ILE A 1 124 ? 16.163 0.456 -1.164 1.00 81.06 124 ILE A CA 1
ATOM 998 C C . ILE A 1 124 ? 15.807 -0.597 -0.103 1.00 81.06 124 ILE A C 1
ATOM 1000 O O . ILE A 1 124 ? 16.528 -1.577 0.071 1.00 81.06 124 ILE A O 1
ATOM 1004 N N . ASP A 1 125 ? 14.696 -0.385 0.594 1.00 85.69 125 ASP A N 1
ATOM 1005 C CA . ASP A 1 125 ? 14.169 -1.230 1.656 1.00 85.69 125 ASP A CA 1
ATOM 1006 C C . ASP A 1 125 ? 12.634 -1.253 1.625 1.00 85.69 125 ASP A C 1
ATOM 1008 O O . ASP A 1 125 ? 11.981 -0.375 1.051 1.00 85.69 125 ASP A O 1
ATOM 1012 N N . ASP A 1 126 ? 12.058 -2.270 2.262 1.00 85.00 126 ASP A N 1
ATOM 1013 C CA . ASP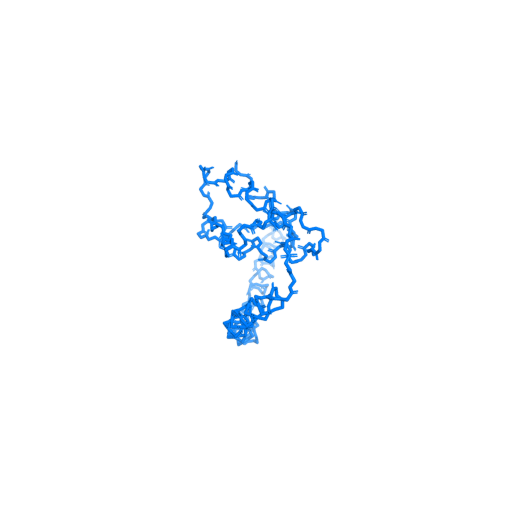 A 1 126 ? 10.617 -2.528 2.307 1.00 85.00 126 ASP A CA 1
ATOM 1014 C C . ASP A 1 126 ? 9.936 -1.727 3.437 1.00 85.00 126 ASP A C 1
ATOM 1016 O O . ASP A 1 126 ? 9.264 -2.268 4.315 1.00 85.00 126 ASP A O 1
ATOM 1020 N N . SER A 1 127 ? 10.150 -0.408 3.444 1.00 91.81 127 SER A N 1
ATOM 1021 C CA . SER A 1 127 ? 9.577 0.509 4.433 1.00 91.81 127 SER A CA 1
ATOM 1022 C C . SER A 1 127 ? 8.590 1.495 3.817 1.00 91.81 127 SER A C 1
ATOM 1024 O O . SER A 1 127 ? 8.686 1.884 2.649 1.00 91.81 127 SER A O 1
ATOM 1026 N N . TYR A 1 128 ? 7.624 1.925 4.637 1.00 91.25 128 TYR A N 1
ATOM 1027 C CA . TYR A 1 128 ? 6.643 2.942 4.258 1.00 91.25 128 TYR A CA 1
ATOM 1028 C C . TYR A 1 128 ? 7.321 4.224 3.770 1.00 91.25 128 TYR A C 1
ATOM 1030 O O . TYR A 1 128 ? 7.018 4.697 2.678 1.00 91.25 128 TYR A O 1
ATOM 1038 N N . THR A 1 129 ? 8.279 4.740 4.541 1.00 91.25 129 THR A N 1
ATOM 1039 C CA . THR A 1 129 ? 8.989 5.983 4.231 1.00 91.25 129 THR A CA 1
ATOM 1040 C C . THR A 1 129 ? 9.690 5.903 2.880 1.00 91.25 129 THR A C 1
ATOM 1042 O O . THR A 1 129 ? 9.495 6.777 2.039 1.00 91.25 129 THR A O 1
ATOM 1045 N N . SER A 1 130 ? 10.448 4.835 2.621 1.00 92.50 130 SER A N 1
ATOM 1046 C CA . SER A 1 130 ? 11.187 4.697 1.365 1.00 92.50 130 SER A CA 1
ATOM 1047 C C . SER A 1 130 ? 10.270 4.603 0.150 1.00 92.50 130 SER A C 1
ATOM 1049 O O . SER A 1 130 ? 10.544 5.240 -0.871 1.00 92.50 130 SER A O 1
ATOM 1051 N N . LEU A 1 131 ? 9.154 3.875 0.254 1.00 92.88 131 LEU A N 1
ATOM 1052 C CA . LEU A 1 131 ? 8.176 3.792 -0.831 1.00 92.88 131 LEU A CA 1
ATOM 1053 C C . LEU A 1 131 ? 7.454 5.121 -1.048 1.00 92.88 131 LEU A C 1
ATOM 1055 O O . LEU A 1 131 ? 7.352 5.588 -2.180 1.00 92.88 131 LEU A O 1
ATOM 1059 N N . PHE A 1 132 ? 7.001 5.764 0.025 1.00 91.56 132 PHE A N 1
ATOM 1060 C CA . PHE A 1 132 ? 6.255 7.014 -0.063 1.00 91.56 132 PHE A CA 1
ATOM 1061 C C . PHE A 1 132 ? 7.099 8.168 -0.623 1.00 91.56 132 PHE A C 1
ATOM 1063 O O . PHE A 1 132 ? 6.606 8.965 -1.422 1.00 91.56 132 PHE A O 1
ATOM 1070 N N . GLU A 1 133 ? 8.385 8.235 -0.267 1.00 90.44 133 GLU A N 1
ATOM 1071 C CA . GLU A 1 133 ? 9.328 9.201 -0.841 1.00 90.44 133 GLU A CA 1
ATOM 1072 C C . GLU A 1 133 ? 9.646 8.895 -2.308 1.00 90.44 133 GLU A C 1
ATOM 1074 O O . GLU A 1 133 ? 9.710 9.816 -3.117 1.00 90.44 133 GLU A O 1
ATOM 1079 N N . SER A 1 134 ? 9.778 7.621 -2.687 1.00 90.19 134 SER A N 1
ATOM 1080 C CA . SER A 1 134 ? 10.083 7.231 -4.075 1.00 90.19 134 SER A CA 1
ATOM 1081 C C . SER A 1 134 ? 8.942 7.533 -5.053 1.00 90.19 134 SER A C 1
ATOM 1083 O O . SER A 1 134 ? 9.167 7.667 -6.256 1.00 90.19 134 SER A O 1
ATOM 1085 N N . LEU A 1 135 ? 7.714 7.673 -4.547 1.00 89.25 135 LEU A N 1
ATOM 1086 C CA . LEU A 1 135 ? 6.548 8.081 -5.332 1.00 89.25 135 LEU A CA 1
ATOM 1087 C C . LEU A 1 135 ? 6.457 9.603 -5.540 1.00 89.25 135 LEU A C 1
ATOM 1089 O O . LEU A 1 135 ? 5.708 10.038 -6.420 1.00 89.25 135 LEU A O 1
ATOM 1093 N N . LYS A 1 136 ? 7.222 10.412 -4.784 1.00 80.00 136 LYS A N 1
ATOM 1094 C CA . LYS A 1 136 ? 7.320 11.865 -4.994 1.00 80.00 136 LYS A CA 1
ATOM 1095 C C . LYS A 1 136 ? 8.012 12.139 -6.328 1.00 80.00 136 LYS A C 1
ATOM 1097 O O . LYS A 1 136 ? 9.237 12.127 -6.414 1.00 80.00 136 LYS A O 1
ATOM 1102 N N . LYS A 1 137 ? 7.212 12.390 -7.362 1.00 64.12 137 LYS A N 1
ATOM 1103 C CA . LYS A 1 137 ? 7.678 12.904 -8.655 1.00 64.12 137 LYS A CA 1
ATOM 1104 C C . LYS A 1 137 ? 7.768 14.423 -8.673 1.00 64.12 137 LYS A C 1
ATOM 1106 O O . LYS A 1 137 ? 6.907 15.076 -8.039 1.00 64.12 137 LYS A O 1
#

InterPro domains:
  IPR005312 Domain of unknown function DUF1759 [PF03564] (77-136)

Foldseek 3Di:
DVVVVVVVVVVVVVVVVVVCVVVPCPVVVVVVVVVVVVVVVVVVVVVVVVVVVVVVPPPDDDDDDDDPPPPPPQAADALDPVCLVVNVVSLCVPQVVDPVDDFVRSLVVVLVRYHHPLNVQDFPDSTSVRSNVSSND

Radius of gyration: 22.21 Å; chains: 1; bounding box: 74×40×39 Å

Secondary structure (DSSP, 8-state):
-HHHHHHHHHHHHHHHHHHHHHH--TTHHHHHHHHHHHHHHHHHHHHHHHHHHHHHTTS----S-----S---PPPB-S-HHHHHHHHHHHIIIIIT-TTS-HHHHHHHHHHHB-HHHHT---SSS-HHHHHHHT--

pLDDT: mean 76.59, std 14.73, range [35.53, 92.88]